Protein AF-A0AAD6ZXT8-F1 (afdb_monomer)

Secondary structure (DSSP, 8-state):
---PPPHHHHHHHHHTTTT-HHHHHHHTTT-TTTHHHHHHHHTT---PPPP-

Sequence (52 aa):
MSSTLPPELTDRIIDFLWDHQLDLRACSLVCSQWLPASRFHIFESITIPSDP

Radius of gyration: 13.35 Å; Cα contacts (8 Å, |Δi|>4): 34; chains: 1; bounding box: 28×15×49 Å

Solvent-accessible surface area (backbone atoms only — not comparable to full-atom values): 3314 Å² total; per-residue (Å²): 132,86,88,70,76,59,65,71,59,54,39,57,58,50,60,75,37,61,89,37,63,70,58,29,56,54,45,41,69,72,43,80,83,42,28,62,54,21,48,52,46,61,65,69,63,84,85,76,84,75,81,132

pLDDT: mean 90.96, std 10.6, range [44.41, 97.88]

InterPro domains:
  IPR001810 F-box domain [PF12937] (3-34)
  IPR036047 F-box-like domain superfamily [SSF81383] (3-36)

Structure (mmCIF, N/CA/C/O backbone):
data_AF-A0AAD6ZXT8-F1
#
_entry.id   AF-A0AAD6ZXT8-F1
#
loop_
_atom_site.group_PDB
_atom_site.id
_atom_site.type_symbol
_atom_site.label_atom_id
_atom_site.label_alt_id
_atom_site.label_comp_id
_atom_site.label_asym_id
_atom_site.label_entity_id
_atom_site.label_seq_id
_atom_site.pdbx_PDB_ins_code
_atom_site.Cartn_x
_atom_site.Cartn_y
_atom_site.Cartn_z
_atom_site.occupancy
_atom_site.B_iso_or_equiv
_atom_site.auth_seq_id
_atom_site.auth_comp_id
_atom_site.auth_asym_id
_atom_site.auth_atom_id
_atom_site.pdbx_PDB_model_num
ATOM 1 N N . MET A 1 1 ? -18.451 -1.299 21.107 1.00 44.41 1 MET A N 1
ATOM 2 C CA . MET A 1 1 ? -16.983 -1.145 21.157 1.00 44.41 1 MET A CA 1
ATOM 3 C C . MET A 1 1 ? -16.456 -1.558 19.797 1.00 44.41 1 MET A C 1
ATOM 5 O O . MET A 1 1 ? -16.779 -2.654 19.365 1.00 44.41 1 MET A O 1
ATOM 9 N N . SER A 1 2 ? -15.795 -0.653 19.076 1.00 58.88 2 SER A N 1
ATOM 10 C CA . SER A 1 2 ? -15.212 -0.953 17.762 1.00 58.88 2 SER A CA 1
ATOM 11 C C . SER A 1 2 ? -14.018 -1.882 17.963 1.00 58.88 2 SER A C 1
ATOM 13 O O . SER A 1 2 ? -13.020 -1.460 18.542 1.00 58.88 2 SER A O 1
ATOM 15 N N . SER A 1 3 ? -14.129 -3.139 17.531 1.00 64.06 3 SER A N 1
ATOM 16 C CA . SER A 1 3 ? -13.008 -4.084 17.477 1.00 64.06 3 SER A CA 1
ATOM 17 C C . SER A 1 3 ? -12.108 -3.736 16.291 1.00 64.06 3 SER A C 1
ATOM 19 O O . SER A 1 3 ? -12.082 -4.436 15.284 1.00 64.06 3 SER A O 1
ATOM 21 N N . THR A 1 4 ? -11.428 -2.598 16.378 1.00 77.56 4 THR A N 1
ATOM 22 C CA . THR A 1 4 ? -10.440 -2.171 15.385 1.00 77.56 4 THR A CA 1
ATOM 23 C C . THR A 1 4 ? -9.128 -2.899 15.646 1.00 77.56 4 THR A C 1
ATOM 25 O O . THR A 1 4 ? -8.633 -2.901 16.774 1.00 77.56 4 THR A O 1
ATOM 28 N N . LEU A 1 5 ? -8.586 -3.539 14.609 1.00 86.12 5 LEU A N 1
ATOM 29 C CA . LEU A 1 5 ? -7.277 -4.182 14.666 1.00 86.12 5 LEU A CA 1
ATOM 30 C C . LEU A 1 5 ? -6.204 -3.116 14.978 1.00 86.12 5 LEU A C 1
ATOM 32 O O . LEU A 1 5 ? -6.297 -2.005 14.445 1.00 86.12 5 LEU A O 1
ATOM 36 N N . PRO A 1 6 ? -5.193 -3.420 15.809 1.00 91.75 6 PRO A N 1
ATOM 37 C CA . PRO A 1 6 ? -4.039 -2.544 15.964 1.00 91.75 6 PRO A CA 1
ATOM 38 C C . PRO A 1 6 ? -3.373 -2.231 14.609 1.00 91.75 6 PRO A C 1
ATOM 40 O O . PRO A 1 6 ? -3.231 -3.154 13.796 1.00 91.75 6 PRO A O 1
ATOM 43 N N . PRO A 1 7 ? -2.962 -0.971 14.356 1.00 92.50 7 PRO A N 1
ATOM 44 C CA . PRO A 1 7 ? -2.304 -0.578 13.110 1.00 92.50 7 PRO A CA 1
ATOM 45 C C . PRO A 1 7 ? -1.080 -1.438 12.775 1.00 92.50 7 PRO A C 1
ATOM 47 O O . PRO A 1 7 ? -0.882 -1.806 11.626 1.00 92.50 7 PRO A O 1
ATOM 50 N N . GLU A 1 8 ? -0.306 -1.846 13.780 1.00 95.75 8 GLU A N 1
ATOM 51 C CA . GLU A 1 8 ? 0.908 -2.644 13.597 1.00 95.75 8 GLU A CA 1
ATOM 52 C C . GLU A 1 8 ? 0.602 -4.007 12.965 1.00 95.75 8 GLU A C 1
ATOM 54 O O . GLU A 1 8 ? 1.401 -4.541 12.198 1.00 95.75 8 GLU A O 1
ATOM 59 N N . LEU A 1 9 ? -0.571 -4.577 13.264 1.00 95.25 9 LEU A N 1
ATOM 60 C CA . LEU A 1 9 ? -1.010 -5.825 12.648 1.00 95.25 9 LEU A CA 1
ATOM 61 C C . LEU A 1 9 ? -1.480 -5.605 11.211 1.00 95.25 9 LEU A C 1
ATOM 63 O O . LEU A 1 9 ? -1.187 -6.437 10.358 1.00 95.25 9 LEU A O 1
ATOM 67 N N . THR A 1 10 ? -2.186 -4.507 10.925 1.00 95.31 10 THR A N 1
ATOM 68 C CA . THR A 1 10 ? -2.589 -4.192 9.546 1.00 95.31 10 THR A CA 1
ATOM 69 C C . THR A 1 10 ? -1.382 -3.887 8.669 1.00 95.31 10 THR A C 1
ATOM 71 O O . THR A 1 10 ? -1.318 -4.381 7.548 1.00 95.31 10 THR A O 1
ATOM 74 N N . ASP A 1 11 ? -0.394 -3.168 9.197 1.00 96.25 11 ASP A N 1
ATOM 75 C CA . ASP A 1 11 ? 0.852 -2.860 8.495 1.00 96.25 11 ASP A CA 1
ATOM 76 C C . ASP A 1 11 ? 1.628 -4.148 8.206 1.00 96.25 11 ASP A C 1
ATOM 78 O O . ASP A 1 11 ? 1.997 -4.401 7.063 1.00 96.25 11 ASP A O 1
ATOM 82 N N . ARG A 1 12 ? 1.746 -5.043 9.200 1.00 97.12 12 ARG A N 1
ATOM 83 C CA . ARG A 1 12 ? 2.378 -6.359 9.023 1.00 97.12 12 ARG A CA 1
ATOM 84 C C . ARG A 1 12 ? 1.687 -7.206 7.953 1.00 97.12 12 ARG A C 1
ATOM 86 O O . ARG A 1 12 ? 2.365 -7.956 7.261 1.00 97.12 12 ARG A O 1
ATOM 93 N N . ILE A 1 13 ? 0.359 -7.129 7.840 1.00 96.19 13 ILE A N 1
ATOM 94 C CA . ILE A 1 13 ? -0.399 -7.823 6.787 1.00 96.19 13 ILE A CA 1
ATOM 95 C C . ILE A 1 13 ? -0.064 -7.229 5.416 1.00 96.19 13 ILE A C 1
ATOM 97 O O . ILE A 1 13 ? 0.211 -7.981 4.484 1.00 96.19 13 ILE A O 1
ATOM 101 N N . ILE A 1 14 ? -0.059 -5.899 5.300 1.00 97.00 14 ILE A N 1
ATOM 102 C CA . ILE A 1 14 ? 0.251 -5.190 4.052 1.00 97.00 14 ILE A CA 1
ATOM 103 C C . ILE A 1 14 ? 1.703 -5.444 3.617 1.00 97.00 14 ILE A C 1
ATOM 105 O O . ILE A 1 14 ? 1.951 -5.594 2.425 1.00 97.00 14 ILE A O 1
ATOM 109 N N . ASP A 1 15 ? 2.641 -5.594 4.555 1.00 96.44 15 ASP A N 1
ATOM 110 C CA . ASP A 1 15 ? 4.042 -5.930 4.264 1.00 96.44 15 ASP A CA 1
ATOM 111 C C . ASP A 1 15 ? 4.221 -7.250 3.503 1.00 96.44 15 ASP A C 1
ATOM 113 O O . ASP A 1 15 ? 5.194 -7.413 2.769 1.00 96.44 15 ASP A O 1
ATOM 117 N N . PHE A 1 16 ? 3.298 -8.205 3.643 1.00 96.88 16 PHE A N 1
ATOM 118 C CA . PHE A 1 16 ? 3.354 -9.450 2.872 1.00 96.88 16 PHE A CA 1
ATOM 119 C C . PHE A 1 16 ? 2.978 -9.267 1.395 1.00 96.88 16 PH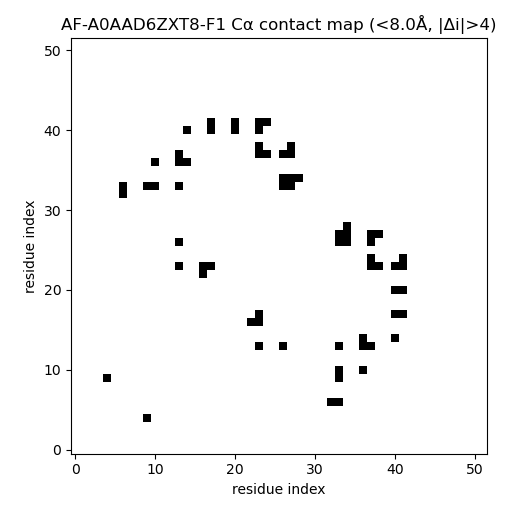E A C 1
ATOM 121 O O . PHE A 1 16 ? 3.192 -10.191 0.619 1.00 96.88 16 PHE A O 1
ATOM 128 N N . LEU A 1 17 ? 2.445 -8.105 1.004 1.00 96.06 17 LEU A N 1
ATOM 129 C CA . LEU A 1 17 ? 2.017 -7.789 -0.363 1.00 96.06 17 LEU A CA 1
ATOM 130 C C . LEU A 1 17 ? 3.069 -6.995 -1.156 1.00 96.06 17 LEU A C 1
ATOM 132 O O . LEU A 1 17 ? 2.737 -6.437 -2.199 1.00 96.06 17 LEU A O 1
ATOM 136 N N . TRP A 1 18 ? 4.309 -6.904 -0.667 1.00 93.31 18 TRP A N 1
ATOM 137 C CA . TRP A 1 18 ? 5.374 -6.065 -1.236 1.00 93.31 18 TRP A CA 1
ATOM 138 C C . TRP A 1 18 ? 5.607 -6.267 -2.750 1.00 93.31 18 TRP A C 1
ATOM 140 O O . TRP A 1 18 ? 5.904 -5.309 -3.459 1.00 93.31 18 TRP A O 1
ATOM 150 N N . ASP A 1 19 ? 5.411 -7.477 -3.284 1.00 93.12 19 ASP A N 1
ATOM 151 C CA . ASP A 1 19 ? 5.561 -7.809 -4.710 1.00 93.12 19 ASP A CA 1
ATOM 152 C C . ASP A 1 19 ? 4.248 -7.728 -5.519 1.00 93.12 19 ASP A C 1
ATOM 154 O O . ASP A 1 19 ? 4.252 -7.802 -6.753 1.00 93.12 19 ASP A O 1
ATOM 158 N N . HIS A 1 20 ? 3.113 -7.508 -4.854 1.00 9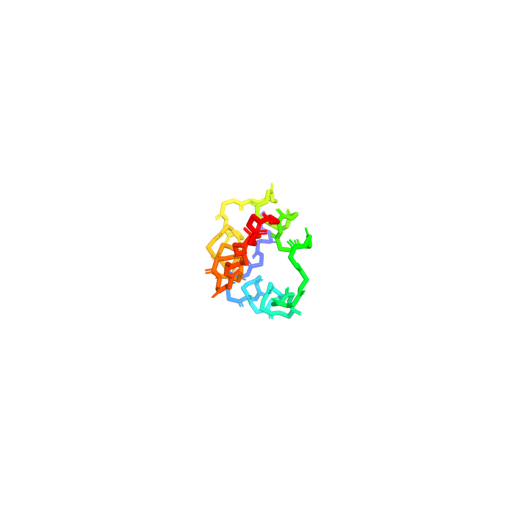5.00 20 HIS A N 1
ATOM 159 C CA . HIS A 1 20 ? 1.778 -7.515 -5.443 1.00 95.00 20 HIS A CA 1
ATOM 160 C C . HIS A 1 20 ? 1.194 -6.098 -5.567 1.00 95.00 20 HIS A C 1
ATOM 162 O O . HIS A 1 20 ? 0.283 -5.690 -4.845 1.00 95.00 20 HIS A O 1
ATOM 168 N N . GLN A 1 21 ? 1.663 -5.337 -6.565 1.00 93.38 21 GLN A N 1
ATOM 169 C CA . GLN A 1 21 ? 1.227 -3.945 -6.786 1.00 93.38 21 GLN A CA 1
ATOM 170 C C . GLN A 1 21 ? -0.295 -3.755 -6.921 1.00 93.38 21 GLN A C 1
ATOM 172 O O . GLN A 1 21 ? -0.816 -2.712 -6.521 1.00 93.38 21 GLN A O 1
ATOM 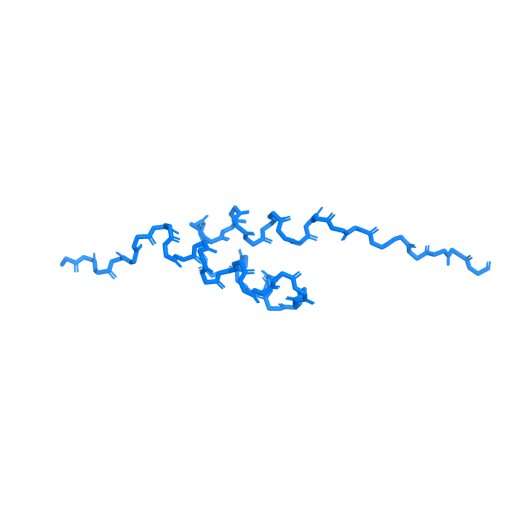177 N N . LEU A 1 22 ? -1.014 -4.712 -7.518 1.00 95.50 22 LEU A N 1
ATOM 178 C CA . LEU A 1 22 ? -2.472 -4.614 -7.673 1.00 95.50 22 LEU A CA 1
ATOM 179 C C . LEU A 1 22 ? -3.187 -4.703 -6.320 1.00 95.50 22 LEU A C 1
ATOM 181 O O . LEU A 1 22 ? -4.090 -3.906 -6.057 1.00 95.50 22 LEU A O 1
ATOM 185 N N . ASP A 1 23 ? -2.733 -5.603 -5.453 1.00 96.94 23 ASP A N 1
ATOM 186 C CA . ASP A 1 23 ? -3.311 -5.808 -4.127 1.00 96.94 23 ASP A CA 1
ATOM 187 C C . 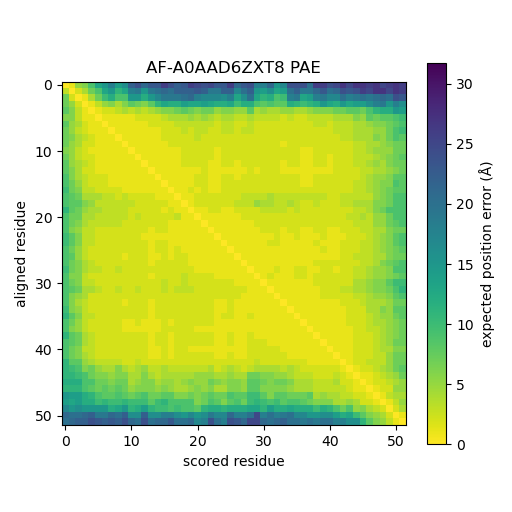ASP A 1 23 ? -2.990 -4.625 -3.211 1.00 96.94 23 ASP A C 1
ATOM 189 O O . ASP A 1 23 ? -3.881 -4.097 -2.548 1.00 96.94 23 ASP A O 1
ATOM 193 N N . LEU A 1 24 ? -1.761 -4.101 -3.269 1.00 96.75 24 LEU A N 1
ATOM 194 C CA . LEU A 1 24 ? -1.376 -2.883 -2.551 1.00 96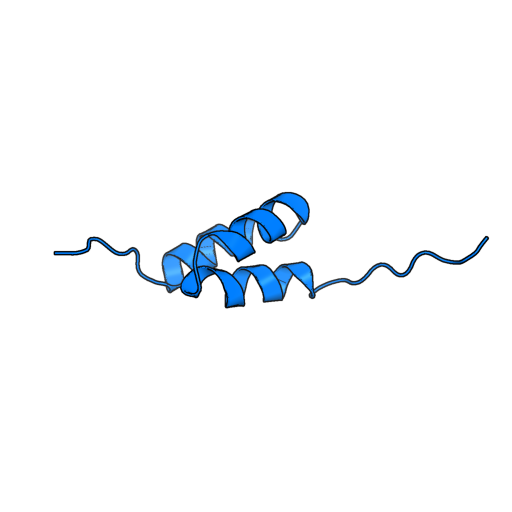.75 24 LEU A CA 1
ATOM 195 C C . LEU A 1 24 ? -2.242 -1.676 -2.943 1.00 96.75 24 LEU A C 1
ATOM 197 O O . LEU A 1 24 ? -2.673 -0.902 -2.083 1.00 96.75 24 LEU A O 1
ATOM 201 N N . ARG A 1 25 ? -2.547 -1.512 -4.239 1.00 96.56 25 ARG A N 1
ATOM 202 C CA . ARG A 1 25 ? -3.463 -0.459 -4.709 1.00 96.56 25 ARG A CA 1
ATOM 203 C C . ARG A 1 25 ? -4.864 -0.651 -4.137 1.00 96.56 25 ARG A C 1
ATOM 205 O O . ARG A 1 25 ? -5.456 0.332 -3.695 1.00 96.56 25 ARG A O 1
ATOM 212 N N . ALA A 1 26 ? -5.377 -1.880 -4.094 1.00 97.88 26 ALA A N 1
ATOM 213 C CA . ALA A 1 26 ? -6.669 -2.167 -3.475 1.00 97.88 26 ALA A CA 1
ATOM 214 C C . ALA A 1 26 ? -6.661 -1.850 -1.967 1.00 97.88 26 ALA A C 1
ATOM 216 O O . ALA A 1 26 ? -7.558 -1.153 -1.491 1.00 97.88 26 ALA A O 1
ATOM 217 N N . CYS A 1 27 ? -5.618 -2.256 -1.234 1.00 97.25 27 CYS A N 1
ATOM 218 C CA . CYS A 1 27 ? -5.431 -1.946 0.188 1.00 97.25 27 CYS A CA 1
ATOM 219 C C . CYS A 1 27 ? -5.425 -0.437 0.468 1.00 97.25 27 CYS A C 1
ATOM 221 O O . CYS A 1 27 ? -6.043 0.010 1.437 1.00 97.25 27 CYS A O 1
ATOM 223 N N . SER A 1 28 ? -4.813 0.363 -0.413 1.00 96.75 28 SER A N 1
ATOM 224 C CA . SER A 1 28 ? -4.770 1.827 -0.276 1.00 96.75 28 SER A CA 1
ATOM 225 C C . SER A 1 28 ? -6.152 2.504 -0.290 1.00 96.75 28 SER A C 1
ATOM 227 O O . SER A 1 28 ? -6.283 3.636 0.173 1.00 96.75 28 SER A O 1
ATOM 229 N N . LEU A 1 29 ? -7.186 1.815 -0.790 1.00 97.50 29 LEU A N 1
ATOM 230 C CA . LEU A 1 29 ? -8.555 2.323 -0.917 1.00 97.50 29 LEU A CA 1
ATOM 231 C C . LEU A 1 29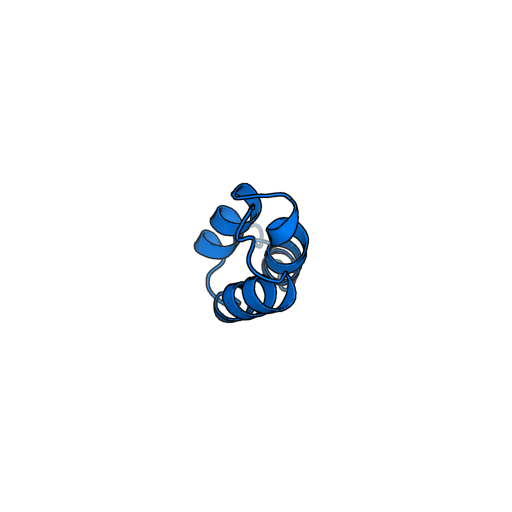 ? -9.494 1.856 0.209 1.00 97.50 29 LEU A C 1
ATOM 233 O O . LEU A 1 29 ? -10.643 2.291 0.251 1.00 97.50 29 LEU A O 1
ATOM 237 N N . VAL A 1 30 ? -9.035 0.987 1.118 1.00 95.81 30 VAL A N 1
ATOM 238 C CA . VAL A 1 30 ? -9.873 0.406 2.183 1.00 95.81 30 VAL A CA 1
ATOM 239 C C . VAL A 1 30 ? -10.185 1.431 3.274 1.00 95.81 30 VAL A C 1
ATOM 241 O O . VAL A 1 30 ? -11.346 1.648 3.618 1.00 95.81 30 VAL A O 1
ATOM 244 N N . CYS A 1 31 ? -9.154 2.061 3.843 1.00 94.50 31 CYS A N 1
ATOM 245 C CA . CYS A 1 31 ? -9.293 3.095 4.867 1.00 94.50 31 CYS A CA 1
ATOM 246 C C . CYS A 1 31 ? -8.017 3.946 4.981 1.00 94.50 31 CYS A C 1
ATOM 248 O O . CYS A 1 31 ? -6.949 3.577 4.492 1.00 94.50 31 CYS A O 1
ATOM 250 N N . SER A 1 32 ? -8.107 5.079 5.684 1.00 94.50 32 SER A N 1
ATOM 251 C CA . SER A 1 32 ? -6.964 5.977 5.900 1.00 94.50 32 SER A CA 1
ATOM 252 C C . SER A 1 32 ? -5.816 5.337 6.685 1.00 94.50 32 SER A C 1
ATOM 254 O O . SER A 1 32 ? -4.670 5.729 6.492 1.00 94.50 32 SER A O 1
ATOM 256 N N . GLN A 1 33 ? -6.105 4.354 7.543 1.00 94.31 33 GLN A N 1
ATOM 257 C CA . GLN A 1 33 ? -5.101 3.660 8.352 1.00 94.31 33 GLN A CA 1
ATOM 258 C C . GLN A 1 33 ? -4.198 2.746 7.514 1.00 94.31 33 GLN A C 1
ATOM 260 O O . GLN A 1 33 ? -3.033 2.598 7.849 1.00 94.31 33 GLN A O 1
ATOM 265 N N . TRP A 1 34 ? -4.701 2.166 6.419 1.00 96.25 34 TRP A N 1
ATOM 266 C CA . TRP A 1 34 ? -3.932 1.265 5.542 1.00 96.25 34 TRP A CA 1
ATOM 267 C C . TRP A 1 34 ? -3.111 2.017 4.490 1.00 96.25 34 TRP A C 1
ATOM 269 O O . TRP A 1 34 ? -2.215 1.458 3.850 1.00 96.25 34 TRP A O 1
ATOM 279 N N . LEU A 1 35 ? -3.422 3.299 4.294 1.00 96.62 35 LEU A N 1
ATOM 280 C CA . LEU A 1 35 ? -2.811 4.141 3.278 1.00 96.62 35 LEU A CA 1
ATOM 281 C C . LEU A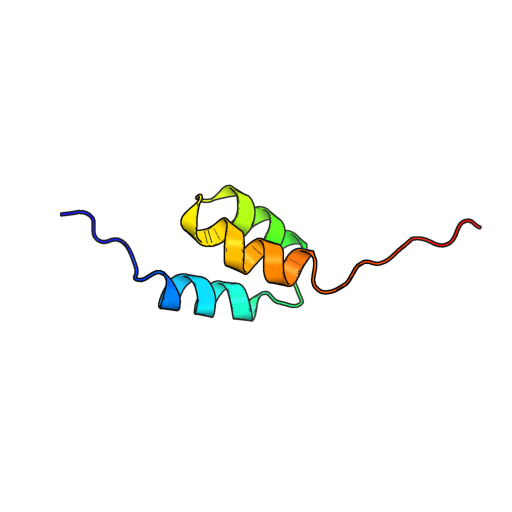 1 35 ? -1.285 4.299 3.442 1.00 96.62 35 LEU A C 1
ATOM 283 O O . LEU A 1 35 ? -0.605 4.223 2.417 1.00 96.62 35 LEU A O 1
ATOM 287 N N . PRO A 1 36 ? -0.714 4.502 4.651 1.00 96.94 36 PRO A N 1
ATOM 288 C CA . PRO A 1 36 ? 0.730 4.667 4.818 1.00 96.94 36 PRO A CA 1
ATOM 289 C C . PRO A 1 36 ? 1.519 3.424 4.392 1.00 96.94 36 PRO A C 1
ATOM 291 O O . PRO A 1 36 ? 2.385 3.542 3.527 1.00 96.94 36 PRO A O 1
ATOM 294 N N . ALA A 1 37 ? 1.174 2.242 4.919 1.00 97.00 37 ALA A N 1
ATOM 295 C CA . ALA A 1 37 ? 1.845 0.986 4.581 1.00 97.00 37 ALA A CA 1
ATOM 296 C C . ALA A 1 37 ? 1.671 0.623 3.098 1.00 97.00 37 ALA A C 1
ATOM 298 O O . ALA A 1 37 ? 2.636 0.284 2.421 1.00 97.00 37 ALA A O 1
ATOM 299 N N . SER A 1 38 ? 0.463 0.791 2.545 1.00 97.44 38 SER A N 1
ATOM 300 C CA . SER A 1 38 ? 0.222 0.493 1.126 1.00 97.44 38 SER A CA 1
ATOM 301 C C . SER A 1 38 ? 1.058 1.395 0.213 1.00 97.44 38 SER A C 1
ATOM 303 O O . SER A 1 38 ? 1.678 0.924 -0.735 1.00 97.44 38 SER A O 1
ATOM 305 N N . ARG A 1 39 ? 1.109 2.705 0.496 1.00 96.12 39 ARG A N 1
ATOM 306 C CA . ARG A 1 39 ? 1.885 3.660 -0.312 1.00 96.12 39 ARG A CA 1
ATOM 307 C C . ARG A 1 39 ? 3.385 3.445 -0.187 1.00 96.12 39 ARG A C 1
ATOM 309 O O . ARG A 1 39 ? 4.076 3.663 -1.175 1.00 96.12 39 ARG A O 1
ATOM 316 N N . PHE A 1 40 ? 3.868 3.038 0.985 1.00 96.50 40 PHE A N 1
ATOM 317 C CA . PHE A 1 40 ? 5.274 2.695 1.172 1.00 96.50 40 PHE A CA 1
ATOM 318 C C . PHE A 1 40 ? 5.722 1.660 0.129 1.00 96.50 40 PHE A C 1
ATOM 320 O O . PHE A 1 40 ? 6.646 1.943 -0.626 1.00 96.50 40 PHE A O 1
ATOM 327 N N . HIS A 1 41 ? 4.986 0.552 -0.012 1.00 96.06 41 HIS A N 1
ATOM 328 C CA . HIS A 1 41 ? 5.300 -0.493 -0.996 1.00 96.06 41 HIS A CA 1
ATOM 329 C C . HIS A 1 41 ? 4.984 -0.085 -2.447 1.00 96.06 41 HIS A C 1
ATOM 331 O O . HIS A 1 41 ? 5.766 -0.357 -3.351 1.00 96.06 41 HIS A O 1
ATOM 337 N N . ILE A 1 42 ? 3.881 0.637 -2.707 1.00 95.25 42 ILE A N 1
ATOM 338 C CA . ILE A 1 42 ? 3.536 1.099 -4.075 1.00 95.25 42 ILE A CA 1
ATOM 339 C C . ILE A 1 42 ? 4.637 1.981 -4.675 1.00 95.25 42 ILE A C 1
ATOM 341 O O . ILE A 1 42 ? 4.883 1.921 -5.880 1.00 95.25 42 ILE A O 1
ATOM 345 N N . PHE A 1 43 ? 5.260 2.826 -3.852 1.00 94.19 43 PHE A N 1
ATOM 346 C CA . PHE A 1 43 ? 6.278 3.777 -4.290 1.00 94.19 43 PHE A CA 1
ATOM 347 C C . PHE A 1 43 ? 7.710 3.322 -3.979 1.00 94.19 43 PHE A C 1
ATOM 349 O O . PHE A 1 43 ? 8.636 4.098 -4.204 1.00 94.19 43 PHE A O 1
ATOM 356 N N . GLU A 1 44 ? 7.909 2.087 -3.506 1.00 93.12 44 GLU A N 1
ATOM 357 C CA . GLU A 1 44 ? 9.241 1.519 -3.264 1.00 93.12 44 GLU A CA 1
ATOM 358 C C . GLU A 1 44 ? 10.039 1.378 -4.571 1.00 93.12 44 GLU A C 1
ATOM 360 O O . GLU A 1 44 ? 11.235 1.666 -4.612 1.00 93.12 44 GLU A O 1
ATOM 365 N N . SER A 1 45 ? 9.370 0.987 -5.662 1.00 88.44 45 SER A N 1
ATOM 366 C CA . SER A 1 45 ? 9.984 0.820 -6.980 1.00 88.44 45 SER A CA 1
ATOM 367 C C . SER A 1 45 ? 9.109 1.411 -8.081 1.00 8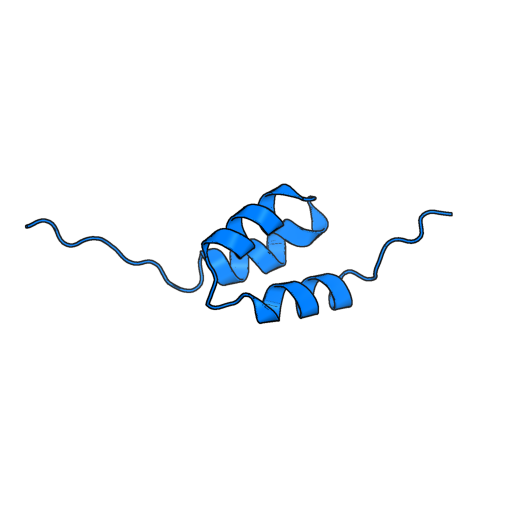8.44 45 SER A C 1
ATOM 369 O O . SER A 1 45 ? 7.930 1.077 -8.221 1.00 88.44 45 SER A O 1
ATOM 371 N N . ILE A 1 46 ? 9.698 2.298 -8.886 1.00 86.56 46 ILE A N 1
ATOM 372 C CA . ILE A 1 46 ? 9.030 2.957 -10.010 1.00 86.56 46 ILE A CA 1
ATOM 373 C C . ILE A 1 46 ? 9.675 2.474 -11.305 1.00 86.56 46 ILE A C 1
ATOM 375 O O . ILE A 1 46 ? 10.841 2.755 -11.579 1.00 86.56 46 ILE A O 1
ATOM 379 N N . THR A 1 47 ? 8.898 1.771 -12.126 1.00 86.12 47 THR A N 1
ATOM 380 C CA . THR A 1 47 ? 9.300 1.418 -13.489 1.00 86.12 47 THR A CA 1
ATOM 381 C C . THR A 1 47 ? 8.875 2.529 -14.437 1.00 86.12 47 THR A C 1
ATOM 383 O O . THR A 1 47 ? 7.684 2.781 -14.617 1.00 86.12 47 THR A O 1
ATOM 386 N N . ILE A 1 48 ? 9.853 3.191 -15.049 1.00 88.12 48 ILE A N 1
ATOM 387 C CA . ILE A 1 48 ? 9.608 4.136 -16.136 1.00 88.12 48 ILE A CA 1
ATOM 388 C C . ILE A 1 48 ? 9.650 3.328 -17.437 1.00 88.12 48 ILE A C 1
ATOM 390 O O . ILE A 1 48 ? 10.687 2.723 -17.718 1.00 88.12 48 ILE A O 1
ATOM 394 N N . PRO A 1 49 ? 8.556 3.263 -18.216 1.00 85.19 49 PRO A N 1
ATOM 395 C CA . PRO A 1 49 ? 8.617 2.653 -19.535 1.00 85.19 49 PRO A CA 1
ATOM 396 C C . PRO A 1 49 ? 9.593 3.465 -20.391 1.00 85.19 49 PRO A C 1
ATOM 398 O O . PRO A 1 49 ? 9.456 4.681 -20.503 1.00 85.19 49 PRO A O 1
ATOM 401 N N . SER A 1 50 ? 10.608 2.809 -20.952 1.00 86.44 50 SER A N 1
ATOM 402 C CA . SER A 1 50 ? 11.450 3.432 -21.969 1.00 86.44 50 SER A CA 1
ATOM 403 C C . SER A 1 50 ? 10.616 3.633 -23.230 1.00 86.44 50 SER A C 1
ATOM 405 O O . SER A 1 50 ? 9.989 2.675 -23.694 1.00 86.44 50 SER A O 1
ATOM 407 N N . ASP A 1 51 ? 10.620 4.850 -23.772 1.00 78.12 51 ASP A N 1
ATOM 408 C CA . ASP A 1 51 ? 10.086 5.099 -25.110 1.00 78.12 51 ASP A CA 1
ATOM 409 C C . ASP A 1 51 ? 10.796 4.183 -26.132 1.00 78.12 51 ASP A C 1
ATOM 411 O O . ASP A 1 51 ? 11.992 3.909 -25.963 1.00 78.12 51 ASP A O 1
ATOM 415 N N . PRO A 1 52 ? 10.069 3.657 -27.136 1.00 68.88 52 PRO A N 1
ATOM 416 C CA . PRO A 1 52 ? 10.637 2.800 -28.175 1.00 68.88 52 PRO A CA 1
ATOM 417 C C . PRO A 1 52 ? 11.654 3.519 -29.071 1.00 68.88 52 PRO A C 1
ATOM 419 O O 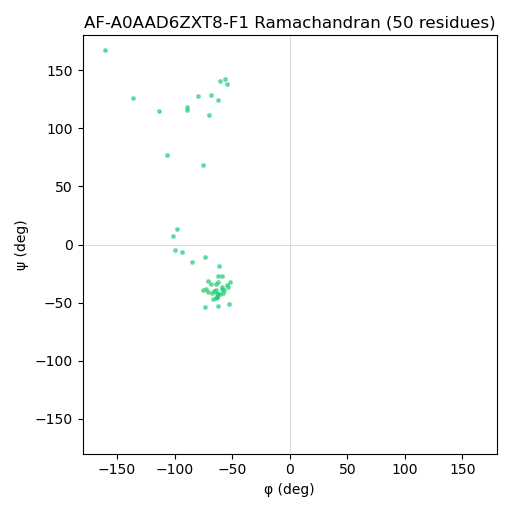. PRO A 1 52 ? 11.519 4.747 -29.282 1.00 68.88 52 PRO A O 1
#

Organism: NCBI:txid1033008

Mean predicted aligned error: 4.74 Å

Foldseek 3Di:
DDPDDPLVVLLVVLVVCLVPLVVLVVQCPPDPSSVVSSVCSNPVDDDDDDDD